Protein AF-A0A973J7Y6-F1 (afdb_monomer_lite)

Radius of gyration: 19.26 Å; chains: 1; bounding box: 41×42×46 Å

Foldseek 3Di:
DDDVVVVPDPLQPDADPPPRHRQDPDPVHDDDDDDDDPDPDDDDPDDLAPAAEAEEEAFFPPLVVVVHDGDPVV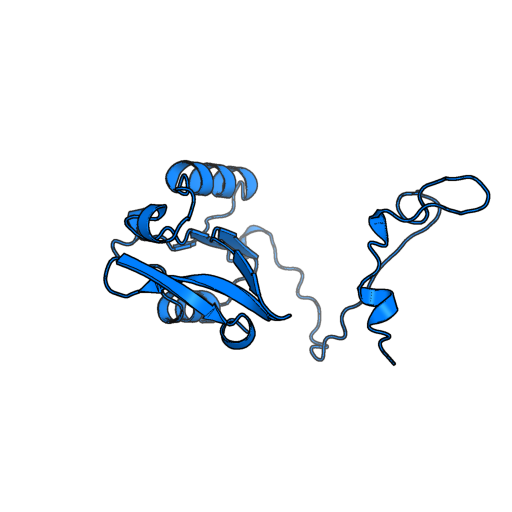VSVVVVCVVSDPYDYDYHPCVVPVWWFDLVVVVVVCVVPHPYYHYHFDWDQDPNWIWTWTYDRVRHTDTDTVVSND

Structure (mmCIF, N/CA/C/O backbone):
data_AF-A0A973J7Y6-F1
#
_entry.id   AF-A0A973J7Y6-F1
#
loop_
_atom_site.group_PDB
_atom_site.id
_atom_site.type_symbol
_atom_site.label_atom_id
_atom_site.label_alt_id
_atom_site.label_comp_id
_atom_site.label_asym_id
_atom_site.label_entity_id
_atom_site.label_seq_id
_atom_site.pdbx_PDB_ins_code
_atom_site.Cartn_x
_atom_site.Cartn_y
_atom_site.Cartn_z
_atom_site.occupancy
_atom_site.B_iso_or_equiv
_atom_site.auth_seq_id
_atom_site.auth_comp_id
_atom_site.auth_asym_id
_atom_site.auth_atom_id
_atom_site.pdbx_PDB_model_num
ATOM 1 N N . MET A 1 1 ? -4.467 -13.472 -28.714 1.00 43.28 1 MET A N 1
ATOM 2 C CA . MET A 1 1 ? -4.247 -14.699 -27.920 1.00 43.28 1 MET A CA 1
ATOM 3 C C . MET A 1 1 ? -3.145 -14.386 -26.918 1.00 43.28 1 MET A C 1
ATOM 5 O O . MET A 1 1 ? -2.003 -14.249 -27.331 1.00 43.28 1 MET A O 1
ATOM 9 N N . LYS A 1 2 ? -3.496 -14.122 -25.652 1.00 57.59 2 LYS A N 1
ATOM 10 C CA . LYS A 1 2 ? -2.523 -13.878 -24.575 1.00 57.59 2 LYS A CA 1
ATOM 11 C C . LYS A 1 2 ? -2.024 -15.234 -24.082 1.00 57.59 2 LYS A C 1
ATOM 13 O O . LYS A 1 2 ? -2.811 -16.001 -23.539 1.00 57.59 2 LYS A O 1
ATOM 18 N N . ASP A 1 3 ? -0.756 -15.541 -24.321 1.00 72.69 3 ASP A N 1
ATOM 19 C CA . ASP A 1 3 ? -0.133 -16.765 -23.820 1.00 72.69 3 ASP A CA 1
ATOM 20 C C . ASP A 1 3 ? 0.305 -16.551 -22.361 1.00 72.69 3 ASP A C 1
ATOM 22 O O . ASP A 1 3 ? 1.194 -15.746 -22.070 1.00 72.69 3 ASP A O 1
ATOM 26 N N . ALA A 1 4 ? -0.348 -17.252 -21.432 1.00 70.38 4 ALA A N 1
ATOM 27 C CA . ALA A 1 4 ? -0.054 -17.160 -20.004 1.00 70.38 4 ALA A CA 1
ATOM 28 C C . ALA A 1 4 ? 1.386 -17.591 -19.671 1.00 70.38 4 ALA A C 1
ATOM 30 O O . ALA A 1 4 ? 1.990 -17.030 -18.754 1.00 70.38 4 ALA A O 1
ATOM 31 N N . ALA A 1 5 ? 1.964 -18.523 -20.439 1.00 77.44 5 ALA A N 1
ATOM 32 C CA . ALA A 1 5 ? 3.339 -18.971 -20.239 1.00 77.44 5 ALA A CA 1
ATOM 33 C C . ALA A 1 5 ? 4.338 -17.847 -20.543 1.00 77.44 5 ALA A C 1
ATOM 35 O O . ALA A 1 5 ? 5.324 -17.684 -19.827 1.00 77.44 5 ALA A O 1
ATOM 36 N N . LEU A 1 6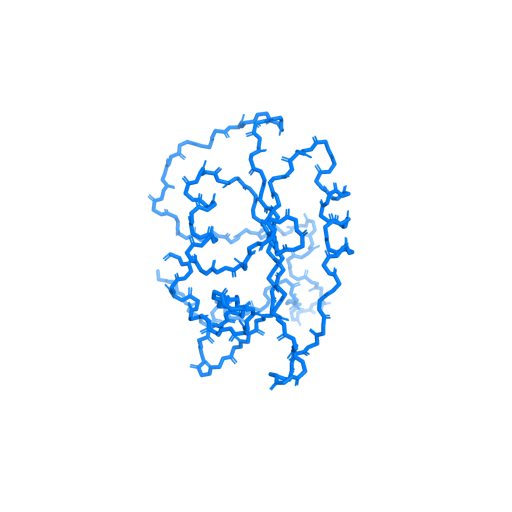 ? 4.044 -17.008 -21.542 1.00 77.31 6 LEU A N 1
ATOM 37 C CA . LEU A 1 6 ? 4.851 -15.829 -21.847 1.00 77.31 6 LEU A CA 1
ATOM 38 C C . LEU A 1 6 ? 4.700 -14.742 -20.776 1.00 77.31 6 LEU A C 1
ATOM 40 O O . LEU A 1 6 ? 5.679 -14.078 -20.454 1.00 77.31 6 LEU A O 1
ATOM 44 N N . HIS A 1 7 ? 3.526 -14.562 -20.163 1.00 71.81 7 HIS A N 1
ATOM 45 C CA . HIS A 1 7 ? 3.368 -13.593 -19.066 1.00 71.81 7 HIS A CA 1
ATOM 46 C C . HIS A 1 7 ? 4.104 -13.981 -17.778 1.00 71.81 7 HIS A C 1
ATOM 48 O O . HIS A 1 7 ? 4.502 -13.087 -17.031 1.00 71.81 7 HIS A O 1
ATOM 54 N N . ALA A 1 8 ? 4.306 -15.279 -17.541 1.00 78.81 8 ALA A N 1
ATOM 55 C CA . ALA A 1 8 ? 5.031 -15.788 -16.379 1.00 78.81 8 ALA A CA 1
ATOM 56 C C . ALA A 1 8 ? 6.552 -15.570 -16.461 1.00 78.81 8 ALA A C 1
ATOM 58 O O . ALA A 1 8 ? 7.247 -15.645 -15.444 1.00 78.81 8 ALA A O 1
ATOM 59 N N . LEU A 1 9 ? 7.088 -15.292 -17.653 1.00 82.12 9 LEU A N 1
ATOM 60 C CA . LEU A 1 9 ? 8.504 -14.994 -17.818 1.00 82.12 9 LEU A CA 1
ATOM 61 C C . LEU A 1 9 ? 8.845 -13.647 -17.175 1.00 82.12 9 LEU A C 1
ATOM 63 O O . LEU A 1 9 ? 8.193 -12.628 -17.409 1.00 82.12 9 LEU A O 1
ATOM 67 N N . ARG A 1 10 ? 9.931 -13.636 -16.398 1.00 82.69 10 ARG A N 1
ATOM 68 C CA . ARG A 1 10 ? 10.549 -12.418 -15.862 1.00 82.69 10 ARG A CA 1
ATOM 69 C C . ARG A 1 10 ? 11.361 -11.741 -16.961 1.00 82.69 10 ARG A C 1
ATOM 71 O O . ARG A 1 10 ? 12.591 -11.809 -16.943 1.00 82.69 10 ARG A O 1
ATOM 78 N N . TRP A 1 11 ? 10.673 -11.165 -17.945 1.00 81.00 11 TRP A N 1
ATOM 79 C CA . TRP A 1 11 ? 11.269 -10.574 -19.148 1.00 81.00 11 TRP A CA 1
ATOM 80 C C . TRP A 1 11 ? 12.447 -9.649 -18.825 1.00 81.00 11 TRP A C 1
ATOM 82 O O . TRP A 1 11 ? 13.487 -9.745 -19.462 1.00 81.00 11 TRP A O 1
ATOM 92 N N . GLU A 1 12 ? 12.350 -8.855 -17.760 1.00 79.31 12 GLU A N 1
ATOM 93 C CA . GLU A 1 12 ? 13.387 -7.919 -17.305 1.00 79.31 12 GLU A CA 1
ATOM 94 C C . GLU A 1 12 ? 14.700 -8.597 -16.863 1.00 79.31 12 GLU A C 1
ATOM 96 O O . GLU A 1 12 ? 15.729 -7.939 -16.718 1.00 79.31 12 GLU A O 1
ATOM 101 N N . THR A 1 13 ? 14.674 -9.912 -16.643 1.00 83.94 13 THR A N 1
ATOM 102 C CA . THR A 1 13 ? 15.815 -10.720 -16.183 1.00 83.94 13 THR A CA 1
ATOM 103 C C . THR A 1 13 ? 16.353 -11.673 -17.250 1.00 83.94 13 THR A C 1
ATOM 105 O O . THR A 1 13 ? 17.314 -12.400 -16.993 1.00 83.94 13 THR A O 1
ATOM 108 N N . LEU A 1 14 ? 15.744 -11.695 -18.440 1.00 86.31 14 LEU A N 1
ATOM 109 C CA . LEU A 1 14 ? 16.172 -12.576 -19.519 1.00 86.31 14 LEU A CA 1
ATOM 110 C C . LEU A 1 14 ? 17.474 -12.081 -20.154 1.00 86.31 14 LEU A C 1
ATOM 112 O O . LEU A 1 14 ? 17.680 -10.881 -20.359 1.00 86.31 14 LEU A O 1
ATOM 116 N N . HIS A 1 15 ? 18.335 -13.039 -20.483 1.00 86.12 15 HIS A N 1
ATOM 117 C CA . HIS A 1 15 ? 19.603 -12.806 -21.161 1.00 86.12 15 HIS A CA 1
ATOM 118 C C . HIS A 1 15 ? 19.566 -13.438 -22.554 1.00 86.12 15 HIS A C 1
ATOM 120 O O . HIS A 1 15 ? 18.921 -14.471 -22.750 1.00 86.12 15 HIS A O 1
ATOM 126 N N . ASP A 1 16 ? 20.229 -12.802 -23.511 1.00 83.62 16 ASP A N 1
ATOM 127 C CA . ASP A 1 16 ? 20.449 -13.334 -24.846 1.00 83.62 16 ASP A CA 1
ATOM 128 C C . ASP A 1 16 ? 21.297 -14.616 -24.726 1.00 83.62 16 ASP A C 1
ATOM 130 O O . ASP A 1 16 ? 22.361 -14.595 -24.101 1.00 83.62 16 ASP A O 1
ATOM 134 N N . PRO A 1 17 ? 20.844 -15.755 -25.274 1.00 84.94 17 PRO A N 1
ATOM 135 C CA . PRO A 1 17 ? 21.580 -17.012 -25.181 1.00 84.94 17 PRO A CA 1
ATOM 136 C C . PRO A 1 17 ? 22.890 -17.030 -25.989 1.00 84.94 17 PRO A C 1
ATOM 138 O O . PRO A 1 17 ? 23.689 -17.944 -25.794 1.00 84.94 17 PRO A O 1
ATOM 141 N N . VAL A 1 18 ? 23.109 -16.079 -26.902 1.00 86.38 18 VAL A N 1
ATOM 142 C CA . VAL A 1 18 ? 24.297 -16.012 -27.765 1.00 86.38 18 VAL A CA 1
ATOM 143 C C . VAL A 1 18 ? 25.434 -15.250 -27.092 1.00 86.38 18 VAL A C 1
ATOM 145 O O . VAL A 1 18 ? 26.567 -15.730 -27.091 1.00 86.38 18 VAL A O 1
ATOM 148 N N . ASP A 1 19 ? 25.151 -14.075 -26.528 1.00 86.62 19 ASP A N 1
ATOM 149 C CA . ASP A 1 19 ? 26.177 -13.198 -25.948 1.00 86.62 19 ASP A CA 1
ATOM 150 C C . ASP A 1 19 ? 26.048 -12.997 -24.428 1.00 86.62 19 ASP A C 1
ATOM 152 O O . ASP A 1 19 ? 26.937 -12.421 -23.798 1.00 86.62 19 ASP A O 1
ATOM 156 N N . GLY A 1 20 ? 24.976 -13.512 -23.817 1.00 85.06 20 GLY A N 1
ATOM 157 C CA . GLY A 1 20 ? 24.714 -13.395 -22.386 1.00 85.06 20 GLY A CA 1
ATOM 158 C C . GLY A 1 20 ? 24.310 -11.989 -21.940 1.00 85.06 20 GLY A C 1
ATOM 159 O O . GLY A 1 20 ? 24.244 -11.742 -20.737 1.00 85.06 20 GLY A O 1
ATOM 160 N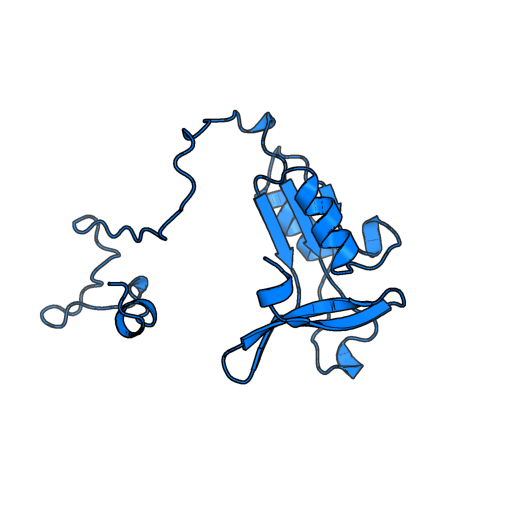 N . GLY A 1 21 ? 24.058 -11.057 -22.860 1.00 84.19 21 GLY A N 1
ATOM 161 C CA . GLY A 1 21 ? 23.608 -9.700 -22.566 1.00 84.19 21 GLY A CA 1
ATOM 162 C C . GLY A 1 21 ? 22.147 -9.662 -22.121 1.00 84.19 21 GLY A C 1
ATOM 163 O O . GLY A 1 21 ? 21.345 -10.513 -22.481 1.00 84.19 21 GLY A O 1
ATOM 164 N N . ARG A 1 22 ? 21.751 -8.665 -21.325 1.00 83.19 22 ARG A N 1
ATOM 165 C CA . ARG A 1 22 ? 20.341 -8.502 -20.929 1.00 83.19 22 ARG A CA 1
ATOM 166 C C . ARG A 1 22 ? 19.495 -8.075 -22.130 1.00 83.19 22 ARG A C 1
ATOM 168 O O . ARG A 1 22 ? 19.722 -7.002 -22.689 1.00 83.19 22 ARG A O 1
ATOM 175 N N . LEU A 1 23 ? 18.480 -8.870 -22.468 1.00 76.38 23 LEU A N 1
ATOM 176 C CA . LEU A 1 23 ? 17.666 -8.699 -23.681 1.00 76.38 23 LEU A CA 1
ATOM 177 C C . LEU A 1 23 ? 16.908 -7.364 -23.733 1.00 76.38 23 LEU A C 1
ATOM 179 O O . LEU A 1 23 ? 16.801 -6.754 -24.792 1.00 76.38 23 LEU A O 1
ATOM 183 N N . PHE A 1 24 ? 16.385 -6.901 -22.594 1.00 75.94 24 PHE A N 1
ATOM 184 C CA . PHE A 1 24 ? 15.429 -5.781 -22.547 1.00 75.94 24 PHE A CA 1
ATOM 185 C C . PHE A 1 24 ? 15.860 -4.630 -21.640 1.00 75.94 24 PHE A C 1
ATOM 187 O O . PHE A 1 24 ? 15.055 -3.770 -21.295 1.00 75.94 24 PHE A O 1
ATOM 194 N N . THR A 1 25 ? 17.130 -4.606 -21.241 1.00 69.31 25 THR A N 1
ATOM 195 C CA . THR A 1 25 ? 17.720 -3.464 -20.524 1.00 69.31 25 THR A CA 1
ATOM 196 C C . THR A 1 25 ? 18.777 -2.750 -21.365 1.00 69.31 25 THR A C 1
ATOM 198 O O . THR A 1 25 ? 19.529 -1.934 -20.841 1.00 69.31 25 THR A O 1
ATOM 201 N N . SER A 1 26 ? 18.880 -3.101 -22.647 1.00 69.56 26 SER A N 1
ATOM 202 C CA . SER A 1 26 ? 19.768 -2.460 -23.609 1.00 69.56 26 SER A CA 1
ATOM 203 C C . SER A 1 26 ? 19.077 -1.247 -24.222 1.00 69.56 26 SER A C 1
ATOM 205 O O . SER A 1 26 ? 17.928 -1.322 -24.641 1.00 69.56 26 SER A O 1
ATOM 207 N N . GLU A 1 27 ? 19.808 -0.149 -24.374 1.00 73.25 27 GLU A N 1
ATOM 208 C CA . GLU A 1 27 ? 19.374 1.052 -25.104 1.00 73.25 27 GLU A CA 1
ATOM 209 C C . GLU A 1 27 ? 19.074 0.795 -26.595 1.00 73.25 27 GLU A C 1
ATOM 211 O O . GLU A 1 27 ? 18.472 1.629 -27.268 1.00 73.25 27 GLU A O 1
ATOM 216 N N . ARG A 1 28 ? 19.443 -0.383 -27.115 1.00 74.94 28 ARG A N 1
ATOM 217 C CA . ARG A 1 28 ? 19.148 -0.811 -28.490 1.00 74.94 28 ARG A CA 1
ATOM 218 C C . ARG A 1 28 ? 17.818 -1.555 -28.634 1.00 74.94 28 ARG A C 1
ATOM 220 O O . ARG A 1 28 ? 17.386 -1.774 -29.762 1.00 74.94 28 ARG A O 1
ATOM 227 N N . VAL A 1 29 ? 17.184 -1.960 -27.530 1.00 71.38 29 VAL A N 1
ATOM 228 C CA . VAL A 1 29 ? 15.955 -2.766 -27.540 1.00 71.38 29 VAL A CA 1
ATOM 229 C C . VAL A 1 29 ? 14.934 -2.158 -26.582 1.00 71.38 29 VAL A C 1
ATOM 231 O O . VAL A 1 29 ? 15.090 -2.216 -25.367 1.00 71.38 29 VAL A O 1
ATOM 234 N N . ILE A 1 30 ? 13.853 -1.602 -27.135 1.00 70.62 30 ILE A N 1
ATOM 235 C CA . ILE A 1 30 ? 12.739 -1.060 -26.350 1.00 70.62 30 ILE A CA 1
ATOM 236 C C . ILE A 1 30 ? 11.704 -2.167 -26.148 1.00 70.62 30 ILE A C 1
ATOM 238 O O . ILE A 1 30 ? 11.080 -2.622 -27.106 1.00 70.62 30 ILE A O 1
ATOM 242 N N . LEU A 1 31 ? 11.492 -2.576 -24.897 1.00 74.44 31 LEU A N 1
ATOM 243 C CA . LEU A 1 31 ? 10.373 -3.432 -24.516 1.00 74.44 31 LEU A CA 1
ATOM 244 C C . LEU A 1 31 ? 9.235 -2.573 -23.965 1.00 74.44 31 LEU A C 1
ATOM 246 O O . LEU A 1 31 ? 9.428 -1.752 -23.073 1.00 74.44 31 LEU A O 1
ATOM 250 N N . SER A 1 32 ? 8.023 -2.797 -24.456 1.00 73.88 32 SER A N 1
ATOM 251 C CA . SER A 1 32 ? 6.799 -2.299 -23.830 1.00 73.88 32 SER A CA 1
ATOM 252 C C . SER A 1 32 ? 5.780 -3.425 -23.798 1.00 73.88 32 SER A C 1
ATOM 254 O O . SER A 1 32 ? 5.543 -4.083 -24.810 1.00 73.88 32 SER A O 1
ATOM 256 N N . ARG A 1 33 ? 5.192 -3.673 -22.623 1.00 71.25 33 ARG A N 1
ATOM 257 C CA . ARG A 1 33 ? 4.078 -4.612 -22.476 1.00 71.25 33 ARG A CA 1
ATOM 258 C C . ARG A 1 33 ? 2.789 -3.822 -22.358 1.00 71.25 33 ARG A C 1
ATOM 260 O O . ARG A 1 33 ? 2.657 -2.993 -21.463 1.00 71.25 33 ARG A O 1
ATOM 267 N N . TYR A 1 34 ? 1.835 -4.132 -23.220 1.00 68.25 34 TYR A N 1
ATOM 268 C CA . TYR A 1 34 ? 0.492 -3.586 -23.133 1.00 68.25 34 TYR A CA 1
ATOM 269 C C . TYR A 1 34 ? -0.385 -4.566 -22.358 1.00 68.25 34 TYR A C 1
ATOM 271 O O . TYR A 1 34 ? -0.441 -5.756 -22.671 1.00 68.25 34 TYR A O 1
ATOM 279 N N . ILE A 1 35 ? -1.056 -4.069 -21.326 1.00 63.28 35 ILE A N 1
ATOM 280 C CA . ILE A 1 35 ? -2.216 -4.750 -20.760 1.00 63.28 35 ILE A CA 1
ATOM 281 C C . ILE A 1 35 ? -3.398 -4.291 -21.608 1.00 63.28 35 ILE A C 1
ATOM 283 O O . ILE A 1 35 ? -3.592 -3.086 -21.748 1.00 63.28 35 ILE A O 1
ATOM 287 N N . ASP A 1 36 ? -4.147 -5.227 -22.202 1.00 62.94 36 ASP A N 1
ATOM 288 C CA . ASP A 1 36 ? -5.415 -4.873 -22.858 1.00 62.94 36 ASP A CA 1
ATOM 289 C C . ASP A 1 36 ? -6.265 -4.045 -21.890 1.00 62.94 36 ASP A C 1
ATOM 291 O O . ASP A 1 36 ? -6.707 -4.547 -20.855 1.00 62.94 36 ASP A O 1
ATOM 295 N N . SER A 1 37 ? -6.461 -2.778 -22.236 1.00 62.84 37 SER A N 1
ATOM 296 C CA . SER A 1 37 ? -7.401 -1.887 -21.580 1.00 62.84 37 SER A CA 1
ATOM 297 C C . SER A 1 37 ? -8.624 -1.788 -22.476 1.00 62.84 37 SER A C 1
ATOM 299 O O . SER A 1 37 ? -8.500 -1.504 -23.667 1.00 62.84 37 SER A O 1
ATOM 301 N N . LEU A 1 38 ? -9.806 -2.026 -21.910 1.00 68.94 38 LEU A N 1
ATOM 302 C CA . LEU A 1 38 ? -11.067 -1.701 -22.583 1.00 68.94 38 LEU A CA 1
ATOM 303 C C . LEU A 1 38 ? -11.323 -0.186 -22.595 1.00 68.94 38 LEU A C 1
ATOM 305 O O . LEU A 1 38 ? -12.183 0.282 -23.335 1.00 68.94 38 LEU A O 1
ATOM 309 N N . ASP A 1 39 ? -10.585 0.571 -21.780 1.00 68.69 39 ASP A N 1
ATOM 310 C CA . ASP A 1 39 ? -10.678 2.021 -21.725 1.00 68.69 39 ASP A CA 1
ATOM 311 C C . ASP A 1 39 ? -9.826 2.650 -22.833 1.00 68.69 39 ASP A C 1
ATOM 313 O O . ASP A 1 39 ? -8.593 2.592 -22.807 1.00 68.69 39 ASP A O 1
ATOM 317 N N . THR A 1 40 ? -10.511 3.232 -23.817 1.00 69.75 40 THR A N 1
ATOM 318 C CA . THR A 1 40 ? -9.930 3.998 -24.927 1.00 69.75 40 THR A CA 1
ATOM 319 C C . THR A 1 40 ? -10.043 5.507 -24.707 1.00 69.75 40 THR A C 1
ATOM 321 O O . THR A 1 40 ? -9.924 6.274 -25.666 1.00 69.75 40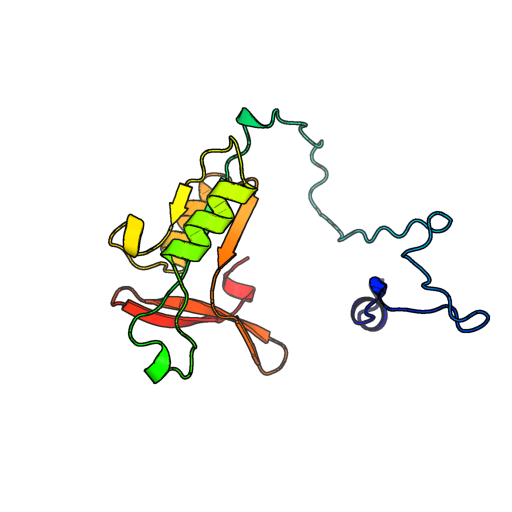 THR A O 1
ATOM 324 N N . SER A 1 41 ? -10.350 5.952 -23.485 1.00 73.69 41 SER A N 1
ATOM 325 C CA . SER A 1 41 ? -10.475 7.374 -23.180 1.00 73.69 41 SER A CA 1
ATOM 326 C C . SER A 1 41 ? -9.157 8.100 -23.476 1.00 73.69 41 SER A C 1
ATOM 328 O O . SER A 1 41 ? -8.077 7.552 -23.234 1.00 73.69 41 SER A O 1
ATOM 330 N N . PRO A 1 42 ? -9.208 9.336 -24.005 1.00 70.38 42 PRO A N 1
ATOM 331 C CA . PRO A 1 42 ? -8.010 10.136 -24.213 1.00 70.38 42 PRO A CA 1
ATOM 332 C C . PRO A 1 42 ? -7.220 10.283 -22.911 1.00 70.38 42 PRO A C 1
ATOM 334 O O . PRO A 1 42 ? -7.801 10.521 -21.851 1.00 70.38 42 PRO A O 1
ATOM 337 N N . ILE A 1 43 ? -5.891 10.189 -22.997 1.00 68.50 43 ILE A N 1
ATOM 338 C CA . ILE A 1 43 ? -5.021 10.465 -21.853 1.00 68.50 43 ILE A CA 1
ATOM 339 C C . ILE A 1 43 ? -5.114 11.960 -21.544 1.00 68.50 43 ILE A C 1
ATOM 341 O O . ILE A 1 43 ? -4.610 12.794 -22.298 1.00 68.50 43 ILE A O 1
ATOM 345 N N . ASP A 1 44 ? -5.755 12.291 -20.427 1.00 66.25 44 ASP A N 1
ATOM 346 C CA . ASP A 1 44 ? -5.777 13.645 -19.889 1.00 66.25 44 ASP A CA 1
ATOM 347 C C . ASP A 1 44 ? -4.462 13.920 -19.148 1.00 66.25 44 ASP A C 1
ATOM 349 O O . ASP A 1 44 ? -4.211 13.399 -18.056 1.00 66.25 44 ASP A O 1
ATOM 353 N N . LEU A 1 45 ? -3.590 14.718 -19.769 1.00 65.81 45 LEU A N 1
ATOM 354 C CA . LEU A 1 45 ? -2.331 15.154 -19.171 1.00 65.81 45 LEU A CA 1
ATOM 355 C C . LEU A 1 45 ? -2.614 16.221 -18.109 1.00 65.81 45 LEU A C 1
ATOM 357 O O . LEU A 1 45 ? -2.528 17.425 -18.355 1.00 65.81 45 LEU A O 1
ATOM 361 N N . ARG A 1 46 ? -2.943 15.764 -16.902 1.00 69.94 46 ARG A N 1
ATOM 362 C CA . ARG A 1 46 ? -3.181 16.643 -15.757 1.00 69.94 46 ARG A CA 1
ATOM 363 C C . ARG A 1 46 ? -1.884 17.264 -15.260 1.00 69.94 46 ARG A C 1
ATOM 365 O O . ARG A 1 46 ? -0.814 16.653 -15.265 1.00 69.94 46 ARG A O 1
ATOM 372 N N . THR A 1 47 ? -1.982 18.492 -14.762 1.00 72.56 47 THR A N 1
ATOM 373 C CA . THR A 1 47 ? -0.853 19.114 -14.058 1.00 72.56 47 THR A CA 1
ATOM 374 C C . THR A 1 47 ? -0.585 18.369 -12.751 1.00 72.56 47 THR A C 1
ATOM 376 O O . THR A 1 47 ? -1.523 17.909 -12.103 1.00 72.56 47 THR A O 1
ATOM 379 N N . LEU A 1 48 ? 0.676 18.294 -12.305 1.00 67.56 48 LEU A N 1
ATOM 380 C CA . LEU A 1 48 ? 1.043 17.588 -11.064 1.00 67.56 48 LEU A CA 1
ATOM 381 C C . LEU A 1 48 ? 0.174 17.994 -9.857 1.00 67.56 48 LEU A C 1
ATOM 383 O O . LEU A 1 48 ? -0.182 17.152 -9.047 1.00 67.56 48 LEU A O 1
ATOM 387 N N . ARG A 1 49 ? -0.246 19.263 -9.761 1.00 65.38 49 ARG A N 1
ATOM 388 C CA . ARG A 1 49 ? -1.104 19.759 -8.665 1.00 65.38 49 ARG A CA 1
ATOM 389 C C . ARG A 1 49 ? -2.518 19.167 -8.637 1.00 65.38 49 ARG A C 1
ATOM 391 O O . ARG A 1 49 ? -3.204 19.336 -7.635 1.00 65.38 49 ARG A O 1
ATOM 398 N N . GLN A 1 50 ? -2.963 18.528 -9.714 1.00 76.62 50 GLN A N 1
ATOM 399 C CA . GLN A 1 50 ? -4.291 17.920 -9.827 1.00 76.62 50 GLN A CA 1
ATOM 400 C C . GLN A 1 50 ? -4.291 16.424 -9.490 1.00 76.62 50 GLN A C 1
ATOM 402 O O . GLN A 1 50 ? -5.371 15.845 -9.411 1.00 76.62 50 GLN A O 1
ATOM 407 N N . PHE A 1 51 ? -3.118 15.811 -9.279 1.00 87.06 51 PHE A N 1
ATOM 408 C CA . PHE A 1 51 ? -3.028 14.398 -8.919 1.00 87.06 51 PHE A CA 1
ATOM 409 C C . PHE A 1 51 ? -3.544 14.168 -7.501 1.00 87.06 51 PHE A C 1
ATOM 411 O O . PHE A 1 51 ? -2.983 14.664 -6.521 1.00 87.06 51 PHE A O 1
ATOM 418 N N . LYS A 1 52 ? -4.607 13.375 -7.401 1.00 91.31 52 LYS A N 1
ATOM 419 C CA . LYS A 1 52 ? -5.150 12.885 -6.140 1.00 91.31 52 LYS A CA 1
ATOM 420 C C . LYS A 1 52 ? -4.376 11.645 -5.726 1.00 91.31 52 LYS A C 1
ATOM 422 O O . LYS A 1 52 ? -4.394 10.632 -6.424 1.00 91.31 52 LYS A O 1
ATOM 427 N N . THR A 1 53 ? -3.696 11.720 -4.591 1.00 94.88 53 THR A N 1
ATOM 428 C CA . THR A 1 53 ? -2.888 10.613 -4.082 1.00 94.88 53 THR A CA 1
ATOM 429 C C . THR A 1 53 ? -3.470 10.073 -2.785 1.00 94.88 53 THR A C 1
ATOM 431 O O . THR A 1 53 ? -3.913 10.831 -1.920 1.00 94.88 53 THR A O 1
ATOM 434 N N . LEU A 1 54 ? -3.491 8.749 -2.669 1.00 96.56 54 LEU A N 1
ATOM 435 C CA . LEU A 1 54 ? -3.976 8.026 -1.502 1.00 96.56 54 LEU A CA 1
ATOM 436 C C . LEU A 1 54 ? -2.846 7.147 -0.969 1.00 96.56 54 LEU A C 1
ATOM 438 O O . LEU A 1 54 ? -2.323 6.293 -1.682 1.00 96.56 54 LEU A O 1
ATOM 442 N N . VAL A 1 55 ? -2.478 7.370 0.286 1.00 97.75 55 VAL A N 1
ATOM 443 C CA . VAL A 1 55 ? -1.534 6.549 1.044 1.00 97.75 55 VAL A CA 1
ATOM 444 C C . VAL A 1 55 ? -2.347 5.693 1.999 1.00 97.75 55 VAL A C 1
ATOM 446 O O . VAL A 1 55 ? -3.084 6.226 2.822 1.00 97.75 55 VAL A O 1
ATOM 449 N N . VAL A 1 56 ? -2.224 4.378 1.888 1.00 98.06 56 VAL A N 1
ATOM 450 C CA . VAL A 1 56 ? -2.935 3.405 2.714 1.00 98.06 56 VAL A CA 1
ATOM 451 C C . VAL A 1 56 ? -1.910 2.559 3.445 1.00 98.06 56 VAL A C 1
ATOM 453 O O . VAL A 1 56 ? -1.039 1.972 2.807 1.00 98.06 56 VAL A O 1
ATOM 456 N N . VAL A 1 57 ? -2.022 2.479 4.767 1.00 98.19 57 VAL A N 1
ATOM 457 C CA . VAL A 1 57 ? -1.186 1.593 5.583 1.00 98.19 57 VAL A CA 1
ATOM 458 C C . VAL A 1 57 ? -2.102 0.759 6.464 1.00 98.19 57 VAL A C 1
ATOM 460 O O . VAL A 1 57 ? -2.611 1.264 7.467 1.00 98.19 57 VAL A O 1
ATOM 463 N N . ALA A 1 58 ? -2.328 -0.491 6.053 1.00 97.81 58 ALA A N 1
ATOM 464 C CA . ALA A 1 58 ? -3.101 -1.465 6.810 1.00 97.81 58 ALA A CA 1
ATOM 465 C C . ALA A 1 58 ? -2.176 -2.205 7.781 1.00 97.81 58 ALA A C 1
ATOM 467 O O . ALA A 1 58 ? -1.320 -2.985 7.359 1.00 97.81 58 ALA A O 1
ATOM 468 N N . ALA A 1 59 ? -2.344 -1.947 9.074 1.00 97.25 59 ALA A N 1
ATOM 469 C CA . ALA A 1 59 ? -1.517 -2.486 10.147 1.00 97.25 59 ALA A CA 1
ATOM 470 C C . ALA A 1 59 ? -2.421 -3.091 11.235 1.00 97.25 59 ALA A C 1
ATOM 472 O O . ALA A 1 59 ? -2.825 -2.394 12.170 1.00 97.25 59 ALA A O 1
ATOM 473 N N . PRO A 1 60 ? -2.778 -4.382 11.108 1.00 96.69 60 PRO A N 1
ATOM 474 C CA . PRO A 1 60 ? -3.617 -5.058 12.086 1.00 96.69 60 PRO A CA 1
ATOM 475 C C . PRO A 1 60 ? -3.013 -5.070 13.489 1.00 96.69 60 PRO A C 1
ATOM 477 O O . PRO A 1 60 ? -1.795 -5.144 13.659 1.00 96.69 60 PRO A O 1
ATOM 480 N N . THR A 1 61 ? -3.876 -5.061 14.504 1.00 95.56 61 THR A N 1
ATOM 481 C CA . THR A 1 61 ? -3.452 -5.215 15.898 1.00 95.56 61 THR A CA 1
ATOM 482 C C . THR A 1 61 ? -2.950 -6.634 16.172 1.00 95.56 61 THR A C 1
ATOM 484 O O . THR A 1 61 ? -3.477 -7.610 15.633 1.00 95.56 61 THR A O 1
ATOM 487 N N . ASN A 1 62 ? -1.941 -6.743 17.042 1.00 93.12 62 ASN A N 1
ATOM 488 C CA . ASN A 1 62 ? -1.279 -7.998 17.428 1.00 93.12 62 ASN A CA 1
ATOM 489 C C . ASN A 1 62 ? -0.859 -8.856 16.213 1.00 93.12 62 ASN A C 1
ATOM 491 O O . ASN A 1 62 ? -1.281 -10.014 16.102 1.00 93.12 62 ASN A O 1
ATOM 495 N N . PRO A 1 63 ? -0.070 -8.305 15.269 1.00 94.00 63 PRO A N 1
ATOM 496 C CA . PRO A 1 63 ? 0.300 -8.992 14.028 1.00 94.00 63 PRO A CA 1
ATOM 497 C C . PRO A 1 63 ? 0.975 -10.352 14.279 1.00 94.00 63 PRO A C 1
ATOM 499 O O . PRO A 1 63 ? 0.775 -11.300 13.517 1.00 94.00 63 PRO A O 1
ATOM 502 N N . GLU A 1 64 ? 1.690 -10.499 15.393 1.00 95.25 64 GLU A N 1
ATOM 503 C CA . GLU A 1 64 ? 2.336 -11.739 15.817 1.00 95.25 64 GLU A CA 1
ATOM 504 C C . GLU A 1 64 ? 1.358 -12.903 16.032 1.00 95.25 64 GLU A C 1
ATOM 506 O O . GLU A 1 64 ? 1.710 -14.046 15.741 1.00 95.25 64 GLU A O 1
ATOM 511 N N . ALA A 1 65 ? 0.114 -12.633 16.453 1.00 94.44 65 ALA A N 1
ATOM 512 C CA . ALA A 1 65 ? -0.922 -13.660 16.607 1.00 94.44 65 ALA A CA 1
ATOM 513 C C . ALA A 1 65 ? -1.318 -14.301 15.263 1.00 94.44 65 ALA A C 1
ATOM 515 O O . ALA A 1 65 ? -1.872 -15.400 15.232 1.00 94.44 65 ALA A O 1
ATOM 516 N N . TYR A 1 66 ? -0.996 -13.626 14.159 1.00 92.56 66 TYR A N 1
ATOM 517 C CA . TYR A 1 66 ? -1.264 -14.046 12.787 1.00 92.56 66 TYR A CA 1
ATOM 518 C C . TYR A 1 66 ? 0.021 -14.417 12.028 1.00 92.56 66 TYR A C 1
ATOM 520 O O . TYR A 1 66 ? -0.028 -14.640 10.820 1.00 92.56 66 TYR A O 1
ATOM 528 N N . GLY A 1 67 ? 1.175 -14.469 12.707 1.00 94.31 67 GLY A N 1
ATOM 529 C CA . GLY A 1 67 ? 2.473 -14.721 12.072 1.00 94.31 67 GLY A CA 1
ATOM 530 C C . GLY A 1 67 ? 2.949 -13.583 11.162 1.00 94.31 67 GLY A C 1
ATOM 531 O O . GLY A 1 67 ? 3.766 -13.810 10.270 1.00 94.31 67 GLY A O 1
ATOM 532 N N . LEU A 1 68 ? 2.430 -12.370 11.360 1.00 95.94 68 LEU A N 1
ATOM 533 C CA . LEU A 1 68 ? 2.779 -11.187 10.583 1.00 95.94 68 LEU A CA 1
ATOM 534 C C . LEU A 1 68 ? 3.881 -10.393 11.289 1.00 95.94 68 LEU A C 1
ATOM 536 O O . LEU A 1 68 ? 3.913 -10.286 12.515 1.00 95.94 68 LEU A O 1
ATOM 540 N N . ALA A 1 69 ? 4.788 -9.815 10.504 1.00 96.56 69 ALA A N 1
ATOM 541 C CA . ALA A 1 69 ? 5.755 -8.854 11.024 1.00 96.56 69 ALA A CA 1
ATOM 542 C C . ALA A 1 69 ? 5.060 -7.504 11.282 1.00 96.56 69 ALA A C 1
ATOM 544 O O . ALA A 1 69 ? 4.210 -7.115 10.491 1.00 96.56 69 ALA A O 1
ATOM 545 N N . PRO A 1 70 ? 5.415 -6.753 12.334 1.00 96.06 70 PRO A N 1
ATOM 546 C CA . PRO A 1 70 ? 4.844 -5.428 12.544 1.00 96.06 70 PRO A CA 1
ATOM 547 C C . PRO A 1 70 ? 5.228 -4.469 11.407 1.00 96.06 70 PRO A C 1
ATOM 549 O O . PRO A 1 70 ? 6.371 -4.464 10.944 1.00 96.06 70 PRO A O 1
ATOM 552 N N . ILE A 1 71 ? 4.276 -3.637 10.982 1.00 97.06 71 ILE A N 1
ATOM 553 C CA . ILE A 1 71 ? 4.496 -2.571 9.998 1.00 97.06 71 ILE A CA 1
ATOM 554 C C . ILE A 1 71 ? 4.853 -1.278 10.737 1.00 97.06 71 ILE A C 1
ATOM 556 O O . ILE A 1 71 ? 4.146 -0.854 11.649 1.00 97.06 71 ILE A O 1
ATOM 560 N N . ASP A 1 72 ? 5.938 -0.627 10.317 1.00 97.00 72 ASP A N 1
ATOM 561 C CA . ASP A 1 72 ? 6.334 0.707 10.784 1.00 97.00 72 ASP A CA 1
ATOM 562 C C . ASP A 1 72 ? 5.456 1.785 10.127 1.00 97.00 72 ASP A C 1
ATOM 564 O O . ASP A 1 72 ? 5.848 2.420 9.147 1.00 97.00 72 ASP A O 1
ATOM 568 N N . VAL A 1 73 ? 4.238 1.967 10.649 1.00 96.94 73 VAL A N 1
ATOM 569 C CA . VAL A 1 73 ? 3.222 2.860 10.065 1.00 96.94 73 VAL A CA 1
ATOM 570 C C . VAL A 1 73 ? 3.750 4.282 9.877 1.00 96.94 73 VAL A C 1
ATOM 572 O O . VAL A 1 73 ? 3.643 4.853 8.789 1.00 96.94 73 VAL A O 1
ATOM 575 N N . ALA A 1 74 ? 4.376 4.843 10.914 1.00 96.81 74 ALA A N 1
ATOM 576 C CA . ALA A 1 74 ? 4.931 6.190 10.869 1.00 96.81 74 ALA A CA 1
ATOM 577 C C . ALA A 1 74 ? 6.039 6.311 9.811 1.00 96.81 74 ALA A C 1
ATOM 579 O O . ALA A 1 74 ? 6.049 7.267 9.029 1.00 96.81 74 ALA A O 1
ATOM 580 N N . GLY A 1 75 ? 6.949 5.336 9.741 1.00 97.69 75 GLY A N 1
ATOM 581 C CA . GLY A 1 75 ? 8.003 5.321 8.735 1.00 97.69 75 GLY A CA 1
ATOM 582 C C . GLY A 1 75 ? 7.473 5.195 7.310 1.00 97.69 75 GLY A C 1
ATOM 583 O O . GLY A 1 75 ? 7.989 5.879 6.423 1.00 97.69 75 GLY A O 1
ATOM 584 N N . GLU A 1 76 ? 6.431 4.393 7.073 1.00 97.94 76 GLU A N 1
ATOM 585 C CA . GLU A 1 76 ? 5.808 4.291 5.747 1.00 97.94 76 GLU A CA 1
ATOM 586 C C . GLU A 1 76 ? 5.149 5.603 5.323 1.00 97.94 76 GLU A C 1
ATOM 588 O O . GLU A 1 76 ? 5.330 6.051 4.190 1.00 97.94 76 GLU A O 1
ATOM 593 N N . ILE A 1 77 ? 4.458 6.286 6.239 1.00 96.56 77 ILE A N 1
ATOM 594 C CA . ILE A 1 77 ? 3.881 7.609 5.966 1.00 96.56 77 ILE A CA 1
ATOM 595 C C . ILE A 1 77 ? 4.979 8.618 5.618 1.00 96.56 77 ILE A C 1
ATOM 597 O O . ILE A 1 77 ? 4.835 9.383 4.661 1.00 96.56 77 ILE A O 1
ATOM 601 N N . ILE A 1 78 ? 6.085 8.626 6.367 1.00 96.75 78 ILE A N 1
ATOM 602 C CA . ILE A 1 78 ? 7.222 9.519 6.109 1.00 96.75 78 ILE A CA 1
ATOM 603 C C . ILE A 1 78 ? 7.823 9.235 4.728 1.00 96.75 78 ILE A C 1
ATOM 605 O O . ILE A 1 78 ? 8.006 10.169 3.942 1.00 96.75 78 ILE A O 1
ATOM 609 N N . ARG A 1 79 ? 8.083 7.960 4.404 1.00 97.12 79 ARG A N 1
ATOM 610 C CA . ARG A 1 79 ? 8.599 7.535 3.092 1.00 97.12 79 ARG A CA 1
ATOM 611 C C . ARG A 1 79 ? 7.666 7.963 1.963 1.00 97.12 79 ARG A C 1
ATOM 613 O O . ARG A 1 79 ? 8.122 8.572 0.994 1.00 97.12 79 ARG A O 1
ATOM 620 N N . ALA A 1 80 ? 6.366 7.715 2.114 1.00 96.00 80 ALA A N 1
ATOM 621 C CA . ALA A 1 80 ? 5.363 8.076 1.123 1.00 96.00 80 ALA A CA 1
ATOM 622 C C . ALA A 1 80 ? 5.294 9.593 0.909 1.00 96.00 80 ALA A C 1
ATOM 624 O O . ALA A 1 80 ? 5.341 10.062 -0.227 1.00 96.00 80 ALA A O 1
ATOM 625 N N . ARG A 1 81 ? 5.245 10.388 1.988 1.00 95.19 81 ARG A N 1
ATOM 626 C CA . ARG A 1 81 ? 5.231 11.857 1.900 1.00 95.19 81 ARG A CA 1
ATOM 627 C C . ARG A 1 81 ? 6.492 12.401 1.230 1.00 95.19 81 ARG A C 1
ATOM 629 O O . ARG A 1 81 ? 6.384 13.289 0.390 1.00 95.19 81 ARG A O 1
ATOM 636 N N . ALA A 1 82 ? 7.664 11.861 1.565 1.00 95.69 82 ALA A N 1
ATOM 637 C CA . ALA A 1 82 ? 8.924 12.268 0.952 1.00 95.69 82 ALA A CA 1
ATOM 638 C C . ALA A 1 82 ? 8.943 11.975 -0.558 1.00 95.69 82 ALA A C 1
ATOM 640 O O . ALA A 1 82 ? 9.295 12.852 -1.345 1.00 95.69 82 ALA A O 1
ATOM 641 N N . ALA A 1 83 ? 8.504 10.781 -0.969 1.00 94.00 83 ALA A N 1
ATOM 642 C CA . ALA A 1 83 ? 8.461 10.379 -2.375 1.00 94.00 83 ALA A CA 1
ATOM 643 C C . ALA A 1 83 ? 7.434 11.176 -3.199 1.00 94.00 83 ALA A C 1
ATOM 645 O O . ALA A 1 83 ? 7.677 11.502 -4.359 1.00 94.00 83 ALA A O 1
ATOM 646 N N . LEU A 1 84 ? 6.296 11.524 -2.595 1.00 92.12 84 LEU A N 1
ATOM 647 C CA . LEU A 1 84 ? 5.231 12.303 -3.231 1.00 92.12 84 LEU A CA 1
ATOM 648 C C . LEU A 1 84 ? 5.549 13.809 -3.323 1.00 92.12 84 LEU A C 1
ATOM 650 O O . LEU A 1 84 ? 4.881 14.547 -4.055 1.00 92.12 84 LEU A O 1
ATOM 654 N N . GLY A 1 85 ? 6.578 14.278 -2.611 1.00 89.81 85 GLY A N 1
ATOM 655 C CA . GLY A 1 85 ? 7.105 15.636 -2.703 1.00 89.81 85 GLY A CA 1
ATOM 656 C C . GLY A 1 85 ? 6.061 16.710 -2.395 1.00 89.81 85 GLY A C 1
ATOM 657 O O . GLY A 1 85 ? 5.632 16.889 -1.258 1.00 89.81 85 GLY A O 1
ATOM 658 N N . THR A 1 86 ? 5.669 17.482 -3.412 1.00 89.44 86 THR A N 1
ATOM 659 C CA . THR A 1 86 ? 4.704 18.584 -3.234 1.00 89.44 86 THR A CA 1
ATOM 660 C C . THR A 1 86 ? 3.244 18.136 -3.253 1.00 89.44 86 THR A C 1
ATOM 662 O O . THR A 1 86 ? 2.373 18.932 -2.894 1.00 89.44 86 THR A O 1
ATOM 665 N N . LEU A 1 87 ? 2.961 16.883 -3.617 1.00 90.38 87 LEU A N 1
ATOM 666 C CA . LEU A 1 87 ? 1.609 16.335 -3.561 1.00 90.38 87 LEU A CA 1
ATOM 667 C C . LEU A 1 87 ? 1.143 16.239 -2.102 1.00 90.38 87 LEU A C 1
ATOM 669 O O . LEU A 1 87 ? 1.937 16.099 -1.170 1.00 90.38 87 LEU A O 1
ATOM 673 N N . ARG A 1 88 ? -0.165 16.361 -1.890 1.00 89.25 88 ARG A N 1
ATOM 674 C CA . ARG A 1 88 ? -0.786 16.271 -0.564 1.00 89.25 88 ARG A CA 1
ATOM 675 C C . ARG A 1 88 ? -1.628 14.997 -0.516 1.00 89.25 88 ARG A C 1
ATOM 677 O O . ARG A 1 88 ? -2.798 15.065 -0.884 1.00 89.25 88 ARG A O 1
ATOM 684 N N . PRO A 1 89 ? -1.049 13.851 -0.115 1.00 93.69 89 PRO A N 1
ATOM 685 C CA . PRO A 1 89 ? -1.807 12.613 -0.060 1.00 93.69 89 PRO A CA 1
ATOM 686 C C . PRO A 1 89 ? -2.873 12.658 1.025 1.00 93.69 89 PRO A C 1
ATOM 688 O O . PRO A 1 89 ? -2.621 13.132 2.137 1.00 93.69 89 PRO A O 1
ATOM 691 N N . THR A 1 90 ? -4.033 12.090 0.714 1.00 95.38 90 THR A N 1
ATOM 692 C CA . THR A 1 90 ? -4.948 11.580 1.733 1.00 95.38 90 THR A CA 1
ATOM 693 C C . THR A 1 90 ? -4.302 10.355 2.368 1.00 95.38 90 THR A C 1
ATOM 695 O O . THR A 1 90 ? -3.787 9.499 1.650 1.00 95.38 90 THR A O 1
ATOM 698 N N . ILE A 1 91 ? -4.311 10.270 3.699 1.00 96.94 91 ILE A N 1
ATOM 699 C CA . ILE A 1 91 ? -3.773 9.113 4.417 1.00 96.94 91 ILE A CA 1
ATOM 700 C C . ILE A 1 91 ? -4.919 8.321 5.030 1.00 96.94 91 ILE A C 1
ATOM 702 O O . ILE A 1 91 ? -5.750 8.874 5.746 1.00 96.94 91 ILE A O 1
ATOM 706 N N . LEU A 1 92 ? -4.941 7.025 4.739 1.00 97.12 92 LEU A N 1
ATOM 707 C CA . LEU A 1 92 ? -5.846 6.047 5.313 1.00 97.12 92 LEU A CA 1
ATOM 708 C C . LEU A 1 92 ? -5.037 5.041 6.129 1.00 97.12 92 LEU A C 1
ATOM 710 O O . LEU A 1 92 ? -4.400 4.130 5.604 1.00 97.12 92 LEU A O 1
ATOM 714 N N . THR A 1 93 ? -5.064 5.235 7.434 1.00 97.12 93 THR A N 1
ATOM 715 C CA . THR A 1 93 ? -4.487 4.333 8.425 1.00 97.12 93 THR A CA 1
ATOM 716 C C . THR A 1 93 ? -5.191 4.573 9.750 1.00 97.12 93 THR A C 1
ATOM 718 O O . THR A 1 93 ? -5.744 5.660 9.977 1.00 97.12 93 THR A O 1
ATOM 721 N N . ARG A 1 94 ? -5.181 3.573 10.628 1.00 93.94 94 ARG A N 1
ATOM 722 C CA . ARG A 1 94 ? -5.767 3.691 11.961 1.00 93.94 94 ARG A CA 1
ATOM 723 C C . ARG A 1 94 ? -5.134 4.810 12.772 1.00 93.94 94 ARG A C 1
ATOM 725 O O . ARG A 1 94 ? -5.867 5.565 13.399 1.00 93.94 94 ARG A O 1
ATOM 732 N N . ASP A 1 95 ? -3.818 4.965 12.695 1.00 90.75 95 ASP A N 1
ATOM 733 C CA . ASP A 1 95 ? -3.081 5.950 13.494 1.00 90.75 95 ASP A CA 1
ATOM 734 C C . ASP A 1 95 ? -3.469 7.398 13.150 1.00 90.75 95 ASP A C 1
ATOM 736 O O . ASP A 1 95 ? -3.468 8.265 14.019 1.00 90.75 95 ASP A O 1
ATOM 740 N N . GLU A 1 96 ? -3.867 7.659 11.901 1.00 92.25 96 GLU A N 1
ATOM 741 C CA . GLU A 1 96 ? -4.266 8.996 11.438 1.00 92.25 96 GLU A CA 1
ATOM 742 C C . GLU A 1 96 ? -5.778 9.227 11.532 1.00 92.25 96 GLU A C 1
ATOM 744 O O . GLU A 1 96 ? -6.223 10.343 11.790 1.00 92.25 96 GLU A O 1
ATOM 749 N N . THR A 1 97 ? -6.590 8.193 11.290 1.00 91.88 97 THR A N 1
ATOM 750 C CA . THR A 1 97 ? -8.056 8.335 11.187 1.00 91.88 97 THR A CA 1
ATOM 751 C C . THR A 1 97 ? -8.804 7.909 12.449 1.00 91.88 97 THR A C 1
ATOM 753 O O . THR A 1 97 ? -9.991 8.200 12.586 1.00 91.88 97 THR A O 1
ATOM 756 N N . GLY A 1 98 ? -8.141 7.188 13.356 1.00 92.00 98 GLY A N 1
ATOM 757 C CA . GLY A 1 98 ? -8.762 6.499 14.487 1.00 92.00 98 GLY A CA 1
ATOM 758 C C . GLY A 1 98 ? -9.587 5.265 14.097 1.00 92.00 98 GLY A C 1
ATOM 759 O O . GLY A 1 98 ? -10.149 4.616 14.978 1.00 92.00 98 GLY A O 1
ATOM 760 N N . ALA A 1 99 ? -9.671 4.928 12.805 1.00 93.69 99 ALA A N 1
ATOM 761 C CA . ALA A 1 99 ? -10.512 3.858 12.278 1.00 93.69 99 ALA A CA 1
ATOM 762 C C . ALA A 1 99 ? -9.695 2.798 11.512 1.00 93.69 99 ALA A C 1
ATOM 764 O O . ALA A 1 99 ? -8.714 3.134 10.850 1.00 93.69 99 ALA A O 1
ATOM 765 N N . PRO A 1 100 ? -10.097 1.516 11.566 1.00 96.56 100 PRO A N 1
ATOM 766 C CA . PRO A 1 100 ? -9.418 0.433 10.859 1.00 96.56 100 PRO A CA 1
ATOM 767 C C . PRO A 1 100 ? -9.385 0.619 9.340 1.00 96.56 100 PRO A C 1
ATOM 769 O O . PRO A 1 100 ? -10.368 1.056 8.730 1.00 96.56 100 PRO A O 1
ATOM 772 N N . VAL A 1 101 ? -8.307 0.156 8.704 1.00 97.69 101 VAL A N 1
ATOM 773 C CA . VAL A 1 101 ? -8.223 0.048 7.238 1.00 97.69 101 VAL A CA 1
ATOM 774 C C . VAL A 1 101 ? -8.984 -1.184 6.743 1.00 97.69 101 VAL A C 1
ATOM 776 O O . VAL A 1 101 ? -8.415 -2.218 6.401 1.00 97.69 101 VAL A O 1
ATOM 779 N N . THR A 1 102 ? -10.309 -1.074 6.716 1.00 97.25 102 THR A N 1
ATOM 780 C CA . THR A 1 102 ? -11.193 -2.126 6.192 1.00 97.25 102 THR A CA 1
ATOM 781 C C . THR A 1 102 ? -11.290 -2.086 4.665 1.00 97.25 102 THR A C 1
ATOM 783 O O . THR A 1 102 ? -11.082 -1.037 4.049 1.00 97.25 102 THR A O 1
ATOM 786 N N . LEU A 1 103 ? -11.709 -3.194 4.039 1.00 96.25 103 LEU A N 1
ATOM 787 C CA . LEU A 1 103 ? -12.007 -3.229 2.597 1.00 96.25 103 LEU A CA 1
ATOM 788 C C . LEU A 1 103 ? -13.037 -2.160 2.195 1.00 96.25 103 LEU A C 1
ATOM 790 O O . LEU A 1 103 ? -12.895 -1.503 1.167 1.00 96.25 103 LEU A O 1
ATOM 794 N N . ALA A 1 104 ? -14.057 -1.948 3.030 1.00 95.19 104 ALA A N 1
ATOM 795 C CA . ALA A 1 104 ? -15.085 -0.943 2.782 1.00 95.19 104 ALA A CA 1
ATOM 796 C C . ALA A 1 104 ? -14.518 0.487 2.821 1.00 95.19 104 ALA A C 1
ATOM 798 O O . ALA A 1 104 ? -14.841 1.290 1.944 1.00 95.19 104 ALA A O 1
ATOM 799 N N . ALA A 1 105 ? -13.652 0.790 3.795 1.00 95.38 105 ALA A N 1
ATOM 800 C CA . ALA A 1 105 ? -12.994 2.091 3.916 1.00 95.38 105 ALA A CA 1
ATOM 801 C C . ALA A 1 105 ? -12.037 2.353 2.742 1.00 95.38 105 ALA A C 1
ATOM 803 O O . ALA A 1 105 ? -12.075 3.429 2.144 1.00 95.38 105 ALA A O 1
ATOM 804 N N . LEU A 1 106 ? -11.243 1.346 2.359 1.00 95.50 106 LEU A N 1
ATOM 805 C CA . LEU A 1 106 ? -10.375 1.404 1.182 1.00 95.50 106 LEU A CA 1
ATOM 806 C C . LEU A 1 106 ? -11.189 1.655 -0.094 1.00 95.50 106 LEU A C 1
ATOM 808 O O . LEU A 1 106 ? -10.919 2.606 -0.827 1.00 95.50 106 LEU A O 1
ATOM 812 N N . GLY A 1 107 ? -12.233 0.857 -0.330 1.00 94.06 107 GLY A N 1
ATOM 813 C CA . GLY A 1 107 ? -13.109 1.017 -1.489 1.00 94.06 107 GLY A CA 1
ATOM 814 C C . GLY A 1 107 ? -13.795 2.385 -1.525 1.00 94.06 107 GLY A C 1
ATOM 815 O O . GLY A 1 107 ? -13.909 2.998 -2.584 1.00 94.06 107 GLY A O 1
ATOM 816 N N . GLN A 1 108 ? -14.217 2.913 -0.373 1.00 94.00 108 GLN A N 1
ATOM 817 C CA . GLN A 1 108 ? -14.783 4.259 -0.287 1.00 94.00 108 GLN A CA 1
ATOM 818 C C . GLN A 1 108 ? -13.760 5.343 -0.651 1.00 94.00 108 GLN A C 1
ATOM 820 O O . GLN A 1 108 ? -14.103 6.252 -1.407 1.00 94.00 108 GLN A O 1
ATOM 825 N N . ALA A 1 109 ? -12.523 5.241 -0.159 1.00 92.94 109 ALA A N 1
ATOM 826 C CA . ALA A 1 109 ? -11.461 6.189 -0.484 1.00 92.94 109 ALA A CA 1
ATOM 827 C C . ALA A 1 109 ? -11.127 6.181 -1.988 1.00 92.94 109 ALA A C 1
ATOM 829 O O . ALA A 1 109 ? -10.977 7.241 -2.595 1.00 92.94 109 ALA A O 1
ATOM 830 N N . LEU A 1 110 ? -11.099 4.998 -2.611 1.00 93.12 110 LEU A N 1
ATOM 831 C CA . LEU A 1 110 ? -10.820 4.841 -4.042 1.00 93.12 110 LEU A CA 1
ATOM 832 C C . LEU A 1 110 ? -11.919 5.427 -4.940 1.00 93.12 110 LEU A C 1
ATOM 834 O O . LEU A 1 110 ? -11.615 6.056 -5.955 1.00 93.12 110 LEU A O 1
ATOM 838 N N . ARG A 1 111 ? -13.197 5.310 -4.550 1.00 90.88 111 ARG A N 1
ATOM 839 C CA . ARG A 1 111 ? -14.323 5.899 -5.306 1.00 90.88 111 ARG A CA 1
ATOM 840 C C . ARG A 1 111 ? -14.264 7.427 -5.413 1.00 90.88 111 ARG A C 1
ATOM 842 O O . ARG A 1 111 ? -14.909 7.987 -6.294 1.00 90.88 111 ARG A O 1
ATOM 849 N N . GLY A 1 112 ? -13.480 8.108 -4.571 1.00 81.38 112 GLY A N 1
ATOM 850 C CA . GLY A 1 112 ? -13.226 9.553 -4.681 1.00 81.38 112 GLY A CA 1
ATOM 851 C C . GLY A 1 112 ? -12.433 9.973 -5.932 1.00 81.38 112 GLY A C 1
ATOM 852 O O . GLY A 1 112 ? -12.258 11.176 -6.183 1.00 81.38 112 GLY A O 1
ATOM 853 N N . GLY A 1 113 ? -11.971 8.992 -6.715 1.00 85.44 113 GLY A N 1
ATOM 854 C CA . GLY A 1 113 ? -11.055 9.163 -7.832 1.00 85.44 113 GLY A CA 1
ATOM 855 C C . GLY A 1 113 ? -9.647 9.375 -7.294 1.00 85.44 113 GLY A C 1
ATOM 856 O O . GLY A 1 113 ? -9.356 10.423 -6.726 1.00 85.44 113 GLY A O 1
ATOM 857 N N . VAL A 1 114 ? -8.786 8.377 -7.454 1.00 90.62 114 VAL A N 1
ATOM 858 C CA . VAL A 1 114 ? -7.388 8.406 -7.019 1.00 90.62 114 VAL A CA 1
ATOM 859 C C . VAL A 1 114 ? -6.520 8.164 -8.242 1.00 90.62 114 VAL A C 1
ATOM 861 O O . VAL A 1 114 ? -6.750 7.214 -8.982 1.00 90.62 114 VAL A O 1
ATOM 864 N N . ASP A 1 115 ? -5.525 9.021 -8.443 1.00 89.62 115 ASP A N 1
ATOM 865 C CA . ASP A 1 115 ? -4.578 8.907 -9.552 1.00 89.62 115 ASP A CA 1
ATOM 866 C C . ASP A 1 115 ? -3.352 8.070 -9.159 1.00 89.62 115 ASP A C 1
ATOM 868 O O . ASP A 1 115 ? -2.750 7.408 -9.999 1.00 89.62 115 ASP A O 1
ATOM 872 N N . VAL A 1 116 ? -2.980 8.083 -7.871 1.00 91.19 116 VAL A N 1
ATOM 873 C CA . VAL A 1 116 ? -1.892 7.260 -7.322 1.00 91.19 116 VAL A CA 1
ATOM 874 C C . VAL A 1 116 ? -2.320 6.642 -5.998 1.00 91.19 116 VAL A C 1
ATOM 876 O O . VAL A 1 116 ? -2.581 7.359 -5.031 1.00 91.19 116 VAL A O 1
ATOM 879 N N . LEU A 1 117 ? -2.335 5.311 -5.948 1.00 94.75 117 LEU A N 1
ATOM 880 C CA . LEU A 1 117 ? -2.468 4.535 -4.721 1.00 94.75 117 LEU A CA 1
ATOM 881 C C . LEU A 1 117 ? -1.084 4.050 -4.278 1.00 94.75 117 LEU A C 1
ATOM 883 O O . LEU A 1 117 ? -0.413 3.322 -5.007 1.00 94.75 117 LEU A O 1
ATOM 887 N N . TYR A 1 118 ? -0.683 4.419 -3.067 1.00 96.69 118 TYR A N 1
ATOM 888 C CA . TYR A 1 118 ? 0.431 3.806 -2.354 1.00 96.69 118 TYR A CA 1
ATOM 889 C C . TYR A 1 118 ? -0.144 2.960 -1.220 1.00 96.69 118 TYR A C 1
ATOM 891 O O . TYR A 1 118 ? -0.696 3.507 -0.269 1.00 96.69 118 TYR A O 1
ATOM 899 N N . LEU A 1 119 ? -0.060 1.637 -1.344 1.00 96.62 119 LEU A N 1
ATOM 900 C CA . LEU A 1 119 ? -0.636 0.682 -0.400 1.00 96.62 119 LEU A CA 1
ATOM 901 C C . LEU A 1 119 ? 0.475 -0.120 0.276 1.00 96.62 119 LEU A C 1
ATOM 903 O O . LEU A 1 119 ? 1.253 -0.795 -0.398 1.00 96.62 119 LEU A O 1
ATOM 907 N N . VAL A 1 120 ? 0.493 -0.083 1.605 1.00 97.94 120 VAL A N 1
ATOM 908 C CA . VAL A 1 120 ? 1.296 -0.965 2.449 1.00 97.94 120 VAL A CA 1
ATOM 909 C C . VAL A 1 120 ? 0.361 -1.861 3.244 1.00 97.94 120 VAL A C 1
ATOM 911 O O . VAL A 1 120 ? -0.498 -1.388 3.985 1.00 97.94 120 VAL A O 1
ATOM 914 N N . ALA A 1 121 ? 0.527 -3.161 3.054 1.00 97.00 121 ALA A N 1
ATOM 915 C CA . ALA A 1 121 ? -0.223 -4.211 3.721 1.00 97.00 121 ALA A CA 1
ATOM 916 C C . ALA A 1 121 ? 0.560 -5.521 3.595 1.00 97.00 121 ALA A C 1
ATOM 918 O O . ALA A 1 121 ? 1.399 -5.670 2.699 1.00 97.00 121 ALA A O 1
ATOM 919 N N . HIS A 1 122 ? 0.261 -6.498 4.450 1.00 97.12 122 HIS A N 1
ATOM 920 C CA . HIS A 1 122 ? 0.753 -7.851 4.209 1.00 97.12 122 HIS A CA 1
ATOM 921 C C . HIS A 1 122 ? 0.018 -8.473 3.028 1.00 97.12 122 HIS A C 1
ATOM 923 O O . HIS A 1 122 ? -1.188 -8.299 2.865 1.00 97.12 122 HIS A O 1
ATOM 929 N N . GLY A 1 123 ? 0.751 -9.228 2.220 1.00 94.25 123 GLY A N 1
ATOM 930 C CA . GLY A 1 123 ? 0.198 -10.004 1.124 1.00 94.25 123 GLY A CA 1
ATOM 931 C C . GLY A 1 123 ? 0.674 -11.443 1.210 1.00 94.25 123 GLY A C 1
ATOM 932 O O . GLY A 1 123 ? 1.780 -11.713 1.678 1.00 94.25 123 GLY A O 1
ATOM 933 N N . GLN A 1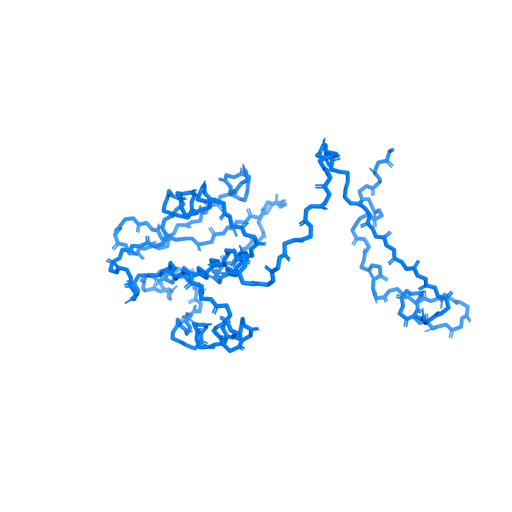 124 ? -0.154 -12.361 0.734 1.00 93.12 124 GLN A N 1
ATOM 934 C CA . GLN A 1 124 ? 0.240 -13.749 0.535 1.00 93.12 124 GLN A CA 1
ATOM 935 C C . GLN A 1 124 ? -0.318 -14.270 -0.784 1.00 93.12 124 GLN A C 1
ATOM 937 O O . GLN A 1 124 ? -1.290 -13.738 -1.320 1.00 93.12 124 GLN A O 1
ATOM 942 N N . PHE A 1 125 ? 0.303 -15.323 -1.303 1.00 91.62 125 PHE A N 1
ATOM 943 C CA . PHE A 1 125 ? -0.162 -16.020 -2.492 1.00 91.62 125 PHE A CA 1
ATOM 944 C C . PHE A 1 125 ? -0.391 -17.484 -2.126 1.00 91.62 125 PHE A C 1
ATOM 946 O O . PHE A 1 125 ? 0.565 -18.207 -1.841 1.00 91.62 125 PHE A O 1
ATOM 953 N N . LEU A 1 126 ? -1.654 -17.900 -2.078 1.00 90.06 126 LEU A N 1
ATOM 954 C CA . LEU A 1 126 ? -2.067 -19.225 -1.620 1.00 90.06 126 LEU A CA 1
ATOM 955 C C . LEU A 1 126 ? -2.922 -19.878 -2.705 1.00 90.06 126 LEU A C 1
ATOM 957 O O . LEU A 1 126 ? -3.857 -19.262 -3.204 1.00 90.06 126 LEU A O 1
ATOM 961 N N . GLU A 1 127 ? -2.573 -21.105 -3.100 1.00 90.31 127 GLU A N 1
ATOM 962 C CA . GLU A 1 127 ? -3.322 -21.892 -4.099 1.00 90.31 127 GLU A CA 1
ATOM 963 C C . GLU A 1 127 ? -3.619 -21.139 -5.413 1.00 90.31 127 GLU A C 1
ATOM 965 O O . GLU A 1 127 ? -4.681 -21.278 -6.016 1.00 90.31 127 GLU A O 1
ATOM 970 N N . GLY A 1 128 ? -2.671 -20.320 -5.878 1.00 87.38 128 GLY A N 1
ATOM 971 C CA . GLY A 1 128 ? -2.835 -19.553 -7.118 1.00 87.38 128 GLY A CA 1
ATOM 972 C C . GLY A 1 128 ? -3.613 -18.245 -6.964 1.00 87.38 128 GLY A C 1
ATOM 973 O O . GLY A 1 128 ? -3.832 -17.568 -7.966 1.00 87.38 128 GLY A O 1
ATOM 974 N N . ARG A 1 129 ? -4.015 -17.877 -5.742 1.00 89.69 129 ARG A N 1
ATOM 975 C CA . ARG A 1 129 ? -4.803 -16.675 -5.462 1.00 89.69 129 ARG A CA 1
ATOM 976 C C . ARG A 1 129 ? -4.023 -15.672 -4.613 1.00 89.69 129 ARG A C 1
ATOM 978 O O . ARG A 1 129 ? -3.397 -16.065 -3.621 1.00 89.69 129 ARG A O 1
ATOM 985 N N . PRO A 1 130 ? -4.043 -14.380 -4.978 1.00 92.12 130 PRO A N 1
ATOM 986 C CA . PRO A 1 130 ? -3.487 -13.330 -4.143 1.00 92.12 130 PRO A CA 1
ATOM 987 C C . PRO A 1 130 ? -4.457 -12.987 -3.010 1.00 92.12 130 PRO A C 1
ATOM 989 O O . PRO A 1 130 ? -5.655 -12.847 -3.231 1.00 92.12 130 PRO A O 1
ATOM 992 N N . TYR A 1 131 ? -3.924 -12.786 -1.811 1.00 94.69 131 TYR A N 1
ATOM 993 C CA . TYR A 1 131 ? -4.668 -12.273 -0.668 1.00 94.69 131 TYR A CA 1
ATOM 994 C C . TYR A 1 131 ? -3.967 -11.053 -0.094 1.00 94.69 131 TYR A C 1
ATOM 996 O O . TYR A 1 131 ? -2.738 -11.017 0.007 1.00 94.69 131 TYR A O 1
ATOM 1004 N N . LEU A 1 132 ? -4.769 -10.082 0.328 1.00 95.75 132 LEU A N 1
ATOM 1005 C CA . LEU A 1 132 ? -4.325 -8.876 1.007 1.00 95.75 132 LEU A CA 1
ATOM 1006 C C . LEU A 1 132 ? -4.805 -8.910 2.457 1.00 95.75 132 LEU A C 1
ATOM 1008 O O . LEU A 1 132 ? -5.985 -9.135 2.716 1.00 95.75 132 LEU A O 1
ATOM 1012 N N . CYS A 1 133 ? -3.905 -8.686 3.405 1.00 97.31 133 CYS A N 1
ATOM 1013 C CA . CYS A 1 133 ? -4.264 -8.538 4.806 1.00 97.31 133 CYS A CA 1
ATOM 1014 C C . CYS A 1 133 ? -4.701 -7.096 5.064 1.00 97.31 133 CYS A C 1
ATOM 1016 O O . CYS A 1 133 ? -3.898 -6.168 4.955 1.00 97.31 133 CYS A O 1
ATOM 1018 N N . LEU A 1 134 ? -5.973 -6.922 5.399 1.00 97.31 134 LEU A N 1
ATOM 1019 C CA . LEU A 1 134 ? -6.566 -5.665 5.835 1.00 97.31 134 LEU A CA 1
ATOM 1020 C C . LEU A 1 134 ? -7.008 -5.786 7.297 1.00 97.31 134 LEU A C 1
ATOM 1022 O O . LEU A 1 134 ? -6.700 -6.761 7.985 1.00 97.31 134 LEU A O 1
ATOM 1026 N N . GLU A 1 135 ? -7.736 -4.786 7.776 1.00 97.94 135 GLU A N 1
ATOM 1027 C CA . GLU A 1 135 ? -8.216 -4.730 9.150 1.00 97.94 135 GLU A CA 1
ATOM 1028 C C . GLU A 1 135 ? -9.725 -4.998 9.213 1.00 97.94 135 GLU A C 1
ATOM 1030 O O . GLU A 1 135 ? -10.500 -4.557 8.360 1.00 97.94 135 GLU A O 1
ATOM 1035 N N . GLN A 1 136 ? -10.162 -5.712 10.247 1.00 96.75 136 GLN A N 1
ATOM 1036 C CA . GLN A 1 136 ? -11.563 -5.775 10.649 1.00 96.75 136 GLN A CA 1
ATOM 1037 C C . GLN A 1 136 ? -11.958 -4.510 11.418 1.00 96.75 136 GLN A C 1
ATOM 1039 O O . GLN A 1 136 ? -11.112 -3.713 11.831 1.00 96.75 136 GLN A O 1
ATOM 1044 N N . GLN A 1 137 ? -13.262 -4.348 11.662 1.00 96.06 137 GLN A N 1
ATOM 1045 C CA . GLN A 1 137 ? -13.799 -3.224 12.441 1.00 96.06 137 GLN A CA 1
ATOM 1046 C C . GLN A 1 137 ? -13.186 -3.115 13.846 1.00 96.06 137 GLN A C 1
ATOM 1048 O O . GLN A 1 137 ? -13.106 -2.026 14.406 1.00 96.06 137 GLN A O 1
ATOM 1053 N N . ASP A 1 138 ? -12.736 -4.232 14.415 1.00 94.94 138 ASP A N 1
ATOM 1054 C CA . ASP A 1 138 ? -12.216 -4.290 15.778 1.00 94.94 138 ASP A CA 1
ATOM 1055 C C . ASP A 1 138 ? -10.717 -3.984 15.910 1.00 94.94 138 ASP A C 1
ATOM 1057 O O . ASP A 1 138 ? -10.258 -3.757 17.026 1.00 94.94 138 ASP A O 1
ATOM 1061 N N . GLY A 1 139 ? -9.925 -3.964 14.831 1.00 95.25 139 GLY A N 1
ATOM 1062 C CA . GLY A 1 139 ? -8.471 -4.060 15.029 1.00 95.25 139 GLY A CA 1
ATOM 1063 C C . GLY A 1 139 ? -7.760 -5.054 14.143 1.00 95.25 139 GLY A C 1
ATOM 1064 O O . GLY A 1 139 ? -6.664 -4.807 13.646 1.00 95.25 139 GLY A O 1
ATOM 1065 N N . THR A 1 140 ? -8.378 -6.219 14.046 1.00 96.69 140 THR A N 1
ATOM 1066 C CA . THR A 1 140 ? -7.667 -7.468 13.813 1.00 96.69 140 THR A CA 1
ATOM 1067 C C . THR A 1 140 ? -7.459 -7.751 12.337 1.00 96.69 140 THR A C 1
ATOM 1069 O O . THR A 1 140 ? -8.081 -7.135 11.472 1.00 96.69 140 THR A O 1
ATOM 1072 N N . ALA A 1 141 ? -6.561 -8.687 12.043 1.00 97.19 141 ALA A N 1
ATOM 1073 C CA . ALA A 1 141 ? -6.232 -9.056 10.677 1.00 97.19 141 ALA A CA 1
ATOM 1074 C C . ALA A 1 141 ? -7.417 -9.748 9.988 1.00 97.19 141 ALA A C 1
ATOM 1076 O O . ALA A 1 141 ? -8.057 -10.631 10.559 1.00 97.19 141 ALA A O 1
ATOM 1077 N N . VAL A 1 142 ? -7.662 -9.393 8.728 1.00 97.00 142 VAL A N 1
ATOM 1078 C CA . VAL A 1 142 ? -8.537 -10.143 7.822 1.00 97.00 142 VAL A CA 1
ATOM 1079 C C . VAL A 1 142 ? -7.870 -10.301 6.466 1.00 97.00 142 VAL A C 1
ATOM 1081 O O . VAL A 1 142 ? -7.423 -9.330 5.859 1.00 97.00 142 VAL A O 1
ATOM 1084 N N . TRP A 1 143 ? -7.821 -11.536 5.975 1.00 96.44 143 TRP A N 1
ATOM 1085 C CA . TRP A 1 143 ? -7.356 -11.833 4.625 1.00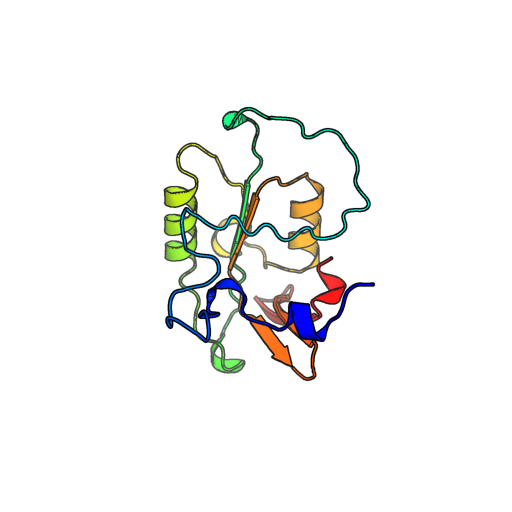 96.44 143 TRP A CA 1
ATOM 1086 C C . TRP A 1 143 ? -8.499 -11.651 3.635 1.00 96.44 143 TRP A C 1
ATOM 1088 O O . TRP A 1 143 ? -9.513 -12.343 3.703 1.00 96.44 143 TRP A O 1
ATOM 1098 N N . VAL A 1 144 ? -8.317 -10.719 2.710 1.00 96.00 144 VAL A N 1
ATOM 1099 C CA . VAL A 1 144 ? -9.255 -10.415 1.634 1.00 96.00 144 VAL A CA 1
ATOM 1100 C C . VAL A 1 144 ? -8.717 -11.014 0.343 1.00 96.00 144 VAL A C 1
ATOM 1102 O O . VAL A 1 144 ? -7.547 -10.821 0.011 1.00 96.00 144 VAL A O 1
ATOM 1105 N N . ASP A 1 145 ? -9.561 -11.761 -0.367 1.00 93.88 145 ASP A N 1
ATOM 1106 C CA . ASP A 1 145 ? -9.234 -12.287 -1.695 1.00 93.88 145 ASP A CA 1
ATOM 1107 C C . ASP A 1 145 ? -9.000 -11.115 -2.660 1.00 93.88 145 ASP A C 1
ATOM 1109 O O . ASP A 1 145 ? -9.792 -10.171 -2.700 1.00 93.88 145 ASP A O 1
ATOM 1113 N N . GLY A 1 146 ? -7.910 -11.153 -3.426 1.00 84.81 146 GLY A N 1
ATOM 1114 C CA . GLY A 1 146 ? -7.554 -10.095 -4.366 1.00 84.81 146 GLY A CA 1
ATOM 1115 C C . GLY A 1 146 ? -8.619 -9.841 -5.433 1.00 84.81 146 GLY A C 1
ATOM 1116 O O . GLY A 1 146 ? -8.727 -8.710 -5.897 1.00 84.81 146 GLY A O 1
ATOM 1117 N N . GLU A 1 147 ? -9.459 -10.827 -5.765 1.00 84.12 147 GLU A N 1
ATOM 1118 C CA . GLU A 1 147 ? -10.607 -10.625 -6.663 1.00 84.12 147 GLU A CA 1
ATOM 1119 C C . GLU A 1 147 ? -11.681 -9.695 -6.072 1.00 84.12 147 GLU A C 1
ATOM 1121 O O . GLU A 1 147 ? -12.480 -9.137 -6.813 1.00 84.12 147 GLU A O 1
ATOM 1126 N N . GLN A 1 148 ? -11.704 -9.488 -4.751 1.00 80.25 148 GLN A N 1
ATOM 1127 C CA . GLN A 1 148 ? -12.632 -8.561 -4.086 1.00 80.25 148 GLN A CA 1
ATOM 1128 C C . GLN A 1 148 ? -12.094 -7.124 -4.004 1.00 80.25 148 GLN A C 1
ATOM 1130 O O . GLN A 1 148 ? -12.797 -6.229 -3.533 1.00 80.25 148 GLN A O 1
ATOM 1135 N N . VAL A 1 149 ? -10.839 -6.904 -4.409 1.00 69.31 149 VAL A N 1
ATOM 1136 C CA . VAL A 1 149 ? -10.154 -5.603 -4.337 1.00 69.31 149 VAL A CA 1
ATOM 1137 C C . VAL A 1 149 ? -10.278 -4.822 -5.661 1.00 69.31 149 VAL A C 1
ATOM 1139 O O . VAL A 1 149 ? -9.903 -3.649 -5.702 1.00 69.31 149 VAL A O 1
ATOM 1142 N N . VAL A 1 150 ? -10.832 -5.435 -6.719 1.00 52.28 150 VAL A N 1
ATOM 1143 C CA . VAL A 1 150 ? -10.922 -4.896 -8.095 1.00 52.28 150 VAL A CA 1
ATOM 1144 C C . VAL A 1 150 ? -12.368 -4.690 -8.537 1.00 52.28 150 VAL A C 1
ATOM 1146 O O . VAL A 1 150 ? -13.201 -5.584 -8.279 1.00 52.28 150 VAL A O 1
#

pLDDT: mean 86.87, std 11.59, range [43.28, 98.19]

Secondary structure (DSSP, 8-state):
---HHHHTS-GGG-B-TTT--BTTSSTT----PPP--S---------GGG--EEEEE---SSGGGGTPPPP-HHHHHHHHHHHHTT---EEESHHHHSS---HHHHHHHHHT--SEEEEE--EEEETTEEEEEEE-TTS-EEEEEGGG--

Sequence (150 aa):
MKDAALHALRWETLHDPVDGGRLFTSERVILSRYIDSLDTSPIDLRTLRQFKTLVVVAAPTNPEAYGLAPIDVAGEIIRARAALGTLRPTILTRDETGAPVTLAALGQALRGGVDVLYLVAHGQFLEGRPYLCLEQQDGTAVWVDGEQVV